Protein AF-A0A660MA52-F1 (afdb_monomer_lite)

Foldseek 3Di:
DVLVVLLVVLVVCVVVLVVLVVLLVVLLVCLLVPNDVVSVVVLVVSLVVLVVSLVSLVVSLVVLVCLLVCVDVPDDPVNSVSSVVSSVSSVVSNVSSVVSNVSSVVSNVVNVVSVVVVVVD

Sequence (121 aa):
ILATIAQFSIEQFMPLLNHIDDVTDQLEDTMIRTPDNRQLQQLFVYKRQLADLRKVVLPLMNVLNGLSNGRYALFDKKCAVYVRDSYDYAWRVHELIDTMRDLLTSALDMYLSVVSNRMND

Secondary structure (DSSP, 8-state):
-HHHHHHHHHHTTHHHHHHHHHHHHHHHHHHHHS--HHHHHHHHHHHHHHHHHHHHHHHHHHHHHHHHTT-STT--HHHHHHHHHHHHHHHHHHHHHHHHHHHHHHHHHHHHHHHHHHHH-

Radius of gyration: 18.97 Å; chains: 1; bounding box: 38×19×61 Å

pLDDT: mean 86.61, std 8.13, range [62.72, 94.81]

Structure (mmCIF, N/CA/C/O backbone):
data_AF-A0A660MA52-F1
#
_entry.id   AF-A0A660MA52-F1
#
loop_
_atom_site.group_PDB
_atom_site.id
_atom_site.type_symbol
_atom_site.label_atom_id
_atom_site.label_alt_id
_atom_site.label_comp_id
_atom_site.label_asym_id
_atom_site.label_entity_id
_atom_site.label_seq_id
_atom_site.pdbx_PDB_ins_code
_atom_site.Cartn_x
_a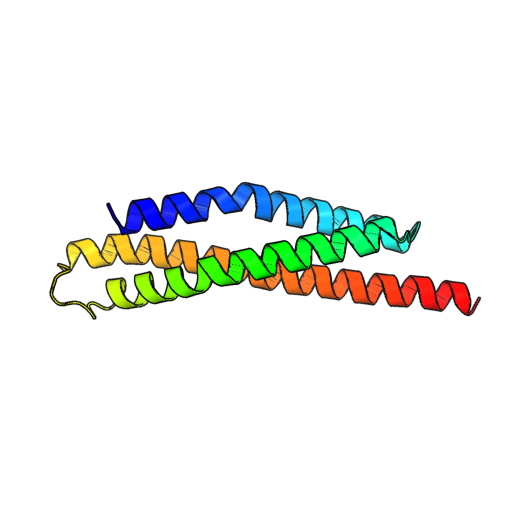tom_site.Cartn_y
_atom_site.Cartn_z
_atom_site.occupancy
_atom_site.B_iso_or_equiv
_atom_site.auth_seq_id
_atom_site.auth_comp_id
_atom_site.auth_asym_id
_atom_site.auth_atom_id
_atom_site.pdbx_PDB_model_num
ATOM 1 N N . ILE A 1 1 ? 5.271 5.427 -23.848 1.00 65.31 1 ILE A N 1
ATOM 2 C CA . ILE A 1 1 ? 3.859 4.994 -24.001 1.00 65.31 1 ILE A CA 1
ATOM 3 C C . ILE A 1 1 ? 3.488 3.978 -22.922 1.00 65.31 1 ILE A C 1
ATOM 5 O O . ILE A 1 1 ? 2.800 4.381 -22.004 1.00 65.31 1 ILE A O 1
ATOM 9 N N . LEU A 1 2 ? 3.985 2.731 -22.941 1.00 70.50 2 LEU A N 1
ATOM 10 C CA . LEU A 1 2 ? 3.652 1.718 -21.913 1.00 70.50 2 LEU A CA 1
ATOM 11 C C . LEU A 1 2 ? 3.962 2.161 -20.469 1.00 70.50 2 LEU A C 1
ATOM 13 O O . LEU A 1 2 ? 3.076 2.110 -19.625 1.00 70.50 2 LEU A O 1
ATOM 17 N N . ALA A 1 3 ? 5.177 2.657 -20.205 1.00 70.31 3 ALA A N 1
ATOM 18 C CA . ALA A 1 3 ? 5.562 3.170 -18.881 1.00 70.31 3 ALA A CA 1
ATOM 19 C C . ALA A 1 3 ? 4.675 4.342 -18.425 1.00 70.31 3 ALA A C 1
ATOM 21 O O . ALA A 1 3 ? 4.188 4.368 -17.304 1.00 70.31 3 ALA A O 1
ATOM 22 N N . THR A 1 4 ? 4.374 5.261 -19.343 1.00 73.06 4 THR A N 1
ATOM 23 C CA . THR A 1 4 ? 3.503 6.414 -19.093 1.00 73.06 4 THR A CA 1
ATOM 24 C C . THR A 1 4 ? 2.062 6.000 -18.774 1.00 73.06 4 THR A C 1
ATOM 26 O O . THR A 1 4 ? 1.459 6.556 -17.868 1.00 73.06 4 THR A O 1
ATOM 29 N N . ILE A 1 5 ? 1.510 5.005 -19.481 1.00 77.31 5 ILE A N 1
ATOM 30 C CA . ILE A 1 5 ? 0.159 4.475 -19.218 1.00 77.31 5 ILE A CA 1
ATOM 31 C C . ILE A 1 5 ? 0.118 3.761 -17.866 1.00 77.31 5 ILE A C 1
ATOM 33 O O . ILE A 1 5 ? -0.833 3.939 -17.107 1.00 77.31 5 ILE A O 1
ATOM 37 N N . ALA A 1 6 ? 1.149 2.971 -17.558 1.00 75.06 6 ALA A N 1
ATOM 38 C CA . ALA A 1 6 ? 1.301 2.315 -16.266 1.00 75.06 6 ALA A CA 1
ATOM 39 C C . ALA A 1 6 ? 1.309 3.340 -15.128 1.00 75.06 6 ALA A C 1
ATOM 41 O O . ALA A 1 6 ? 0.518 3.228 -14.199 1.00 75.06 6 ALA A O 1
ATOM 42 N N . GLN A 1 7 ? 2.147 4.367 -15.242 1.00 76.88 7 GLN A N 1
ATOM 43 C CA . GLN A 1 7 ? 2.235 5.427 -14.251 1.00 76.88 7 GLN A CA 1
ATOM 44 C C . GLN A 1 7 ? 0.914 6.187 -14.096 1.00 76.88 7 GLN A C 1
ATOM 46 O O . GLN A 1 7 ? 0.419 6.287 -12.980 1.00 76.88 7 GLN A O 1
ATOM 51 N N . PHE A 1 8 ? 0.287 6.616 -15.195 1.00 83.75 8 PHE A N 1
ATOM 52 C CA . PHE A 1 8 ? -1.013 7.291 -15.148 1.00 83.75 8 PHE A CA 1
ATOM 53 C C . PHE A 1 8 ? -2.098 6.426 -14.489 1.00 83.75 8 PHE A C 1
ATOM 55 O O . PHE A 1 8 ? -2.943 6.930 -13.757 1.00 83.75 8 PHE A O 1
ATOM 62 N N . SER A 1 9 ? -2.066 5.109 -14.709 1.00 80.44 9 SER A N 1
ATOM 63 C CA . SER A 1 9 ? -3.004 4.181 -14.067 1.00 80.44 9 SER A CA 1
ATOM 64 C C . SER A 1 9 ? -2.783 4.100 -12.553 1.00 80.44 9 SER A C 1
ATOM 66 O O . SER A 1 9 ? -3.752 4.008 -11.808 1.00 80.4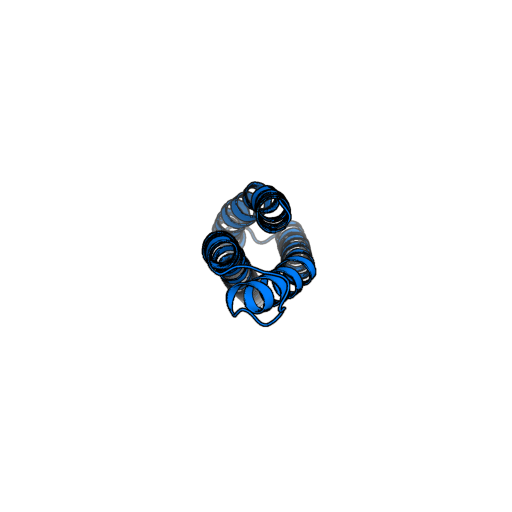4 9 SER A O 1
ATOM 68 N N . ILE A 1 10 ? -1.528 4.159 -12.092 1.00 80.44 10 ILE A N 1
ATOM 69 C CA . ILE A 1 10 ? -1.202 4.186 -10.659 1.00 80.44 10 ILE A CA 1
ATOM 70 C C . ILE A 1 10 ? -1.569 5.544 -10.041 1.00 80.44 10 ILE A C 1
ATOM 72 O O . ILE A 1 10 ? -2.089 5.584 -8.930 1.00 80.44 10 ILE A O 1
ATOM 76 N N . GLU A 1 11 ? -1.340 6.650 -10.753 1.00 87.06 11 GLU A N 1
ATOM 77 C CA . GLU A 1 11 ? -1.650 8.010 -10.286 1.00 87.06 11 GLU A CA 1
ATOM 78 C C . GLU A 1 11 ? -3.131 8.178 -9.917 1.00 87.06 11 GLU A C 1
ATOM 80 O O . GLU A 1 11 ? -3.457 8.897 -8.972 1.00 87.06 11 GLU A O 1
ATOM 85 N N . GLN A 1 12 ? -4.032 7.447 -10.581 1.00 86.44 12 GLN A N 1
ATOM 86 C CA . GLN A 1 12 ? -5.461 7.440 -10.247 1.00 86.44 12 GLN A CA 1
ATOM 87 C C . GLN A 1 12 ? -5.778 6.863 -8.861 1.00 86.44 12 GLN A C 1
ATOM 89 O O . GLN A 1 12 ? -6.865 7.110 -8.341 1.00 86.44 12 GLN A O 1
ATOM 94 N N . PHE A 1 13 ? -4.855 6.125 -8.239 1.00 84.44 13 PHE A N 1
ATOM 95 C CA . PHE A 1 13 ? -5.032 5.613 -6.881 1.00 84.44 13 PHE A CA 1
ATOM 96 C C . PHE A 1 13 ? -4.670 6.635 -5.800 1.00 84.44 13 PHE A C 1
ATOM 98 O O . PHE A 1 13 ? -5.113 6.476 -4.666 1.00 84.44 13 PHE A O 1
ATOM 105 N N . MET A 1 14 ? -3.925 7.701 -6.121 1.00 89.06 14 MET A N 1
ATOM 106 C CA . MET A 1 14 ? -3.509 8.699 -5.125 1.00 89.06 14 MET A CA 1
ATOM 107 C C . MET A 1 14 ? -4.678 9.366 -4.389 1.00 89.06 14 MET A C 1
ATOM 109 O O . MET A 1 14 ? -4.614 9.442 -3.165 1.00 89.06 14 MET A O 1
ATOM 113 N N . PRO A 1 15 ? -5.769 9.799 -5.054 1.00 91.00 15 PRO A N 1
ATOM 114 C CA . PRO A 1 15 ? -6.918 10.360 -4.344 1.00 91.00 15 PRO A CA 1
ATOM 115 C C . PRO A 1 15 ? -7.546 9.380 -3.347 1.00 91.00 15 PRO A C 1
ATOM 117 O O . PRO A 1 15 ? -7.973 9.794 -2.274 1.00 91.00 15 PRO A O 1
ATOM 120 N N . LEU A 1 16 ? -7.582 8.085 -3.681 1.00 89.38 16 LEU A N 1
ATOM 121 C CA . LEU A 1 16 ? -8.082 7.052 -2.775 1.00 89.38 16 LEU A CA 1
ATOM 122 C C . LEU A 1 16 ? -7.139 6.862 -1.583 1.00 89.38 16 LEU A C 1
ATOM 124 O O . LEU A 1 16 ? -7.615 6.765 -0.459 1.00 89.38 16 LEU A O 1
ATOM 128 N N . LEU A 1 17 ? -5.826 6.819 -1.817 1.00 91.75 17 LEU A N 1
ATOM 129 C CA . LEU A 1 17 ? -4.837 6.676 -0.745 1.00 91.75 17 LEU A CA 1
ATO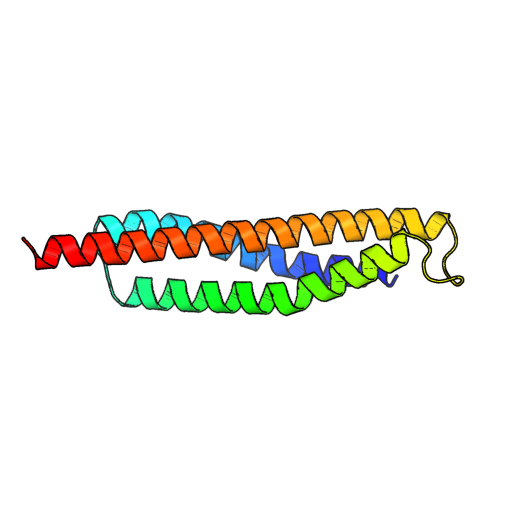M 130 C C . LEU A 1 17 ? -4.878 7.863 0.219 1.00 91.75 17 LEU A C 1
ATOM 132 O O . LEU A 1 17 ? -4.960 7.638 1.418 1.00 91.75 17 LEU A O 1
ATOM 136 N N . ASN A 1 18 ? -4.930 9.092 -0.299 1.00 91.94 18 ASN A N 1
ATOM 137 C CA . ASN A 1 18 ? -5.074 10.295 0.524 1.00 91.94 18 ASN A CA 1
ATOM 138 C C . ASN A 1 18 ? -6.384 10.278 1.324 1.00 91.94 18 ASN A C 1
ATOM 140 O O . ASN A 1 18 ? -6.402 10.630 2.493 1.00 91.94 18 ASN A O 1
ATOM 144 N N . HIS A 1 19 ? -7.485 9.825 0.716 1.00 91.50 19 HIS A N 1
ATOM 145 C CA . HIS A 1 19 ? -8.751 9.701 1.434 1.00 91.50 19 HIS A CA 1
ATOM 146 C C . HIS A 1 19 ? -8.689 8.658 2.559 1.00 91.50 19 HIS A C 1
ATOM 148 O O . HIS A 1 19 ? -9.259 8.873 3.625 1.00 91.50 19 HIS A O 1
ATOM 154 N N . ILE A 1 20 ? -8.023 7.523 2.330 1.00 91.56 20 ILE A N 1
ATOM 155 C CA . ILE A 1 20 ? -7.835 6.494 3.359 1.00 91.56 20 ILE A CA 1
ATOM 156 C C . ILE A 1 20 ? -6.969 7.031 4.501 1.00 91.56 20 ILE A C 1
ATOM 158 O O . ILE A 1 20 ? -7.296 6.761 5.651 1.00 91.56 20 ILE A O 1
ATOM 162 N N . ASP A 1 21 ? -5.921 7.793 4.192 1.00 91.38 21 ASP A N 1
ATOM 163 C CA . ASP A 1 21 ? -5.055 8.462 5.171 1.00 91.38 21 ASP A CA 1
ATOM 164 C C . ASP A 1 21 ? -5.874 9.410 6.064 1.00 91.38 21 ASP A C 1
ATOM 166 O O . ASP A 1 21 ? -6.019 9.164 7.261 1.00 91.38 21 ASP A O 1
ATOM 170 N N . ASP A 1 22 ? -6.583 10.371 5.455 1.00 92.06 22 ASP A N 1
ATOM 171 C CA . ASP A 1 22 ? -7.437 11.339 6.160 1.00 92.06 22 ASP A CA 1
ATOM 172 C C . ASP A 1 22 ? -8.487 10.664 7.061 1.00 92.06 22 ASP A C 1
ATOM 174 O O . ASP A 1 22 ? -8.810 11.147 8.151 1.00 92.06 22 ASP A O 1
ATOM 178 N N . VAL A 1 23 ? -9.086 9.563 6.595 1.00 88.44 23 VAL A N 1
ATOM 179 C CA . VAL A 1 23 ? -10.095 8.839 7.377 1.00 88.44 23 VAL A CA 1
ATOM 180 C C . VAL A 1 23 ? -9.452 7.996 8.476 1.00 88.44 23 VAL A C 1
ATOM 182 O O . VAL A 1 23 ? -10.064 7.836 9.530 1.00 88.44 23 VAL A O 1
ATOM 185 N N . THR A 1 24 ? -8.247 7.467 8.268 1.00 89.44 24 THR A N 1
ATOM 186 C CA . THR A 1 24 ? -7.519 6.716 9.301 1.00 89.44 24 THR A CA 1
ATOM 187 C C . THR A 1 24 ? -7.212 7.625 10.487 1.00 89.44 24 THR A C 1
ATOM 189 O O . THR A 1 24 ? -7.583 7.272 11.606 1.00 89.44 24 THR A O 1
ATOM 192 N N . ASP A 1 25 ? -6.703 8.832 10.235 1.00 90.31 25 ASP A N 1
ATOM 193 C CA . ASP A 1 25 ? -6.463 9.847 11.271 1.00 90.31 25 ASP A CA 1
ATOM 194 C C . ASP A 1 25 ? -7.744 10.180 12.059 1.00 90.31 25 ASP A C 1
ATOM 196 O O . ASP A 1 25 ? -7.772 10.186 13.291 1.00 90.31 25 ASP A O 1
ATOM 200 N N . GLN A 1 26 ? -8.864 10.387 11.357 1.00 89.25 26 GLN A N 1
ATOM 201 C CA . GLN A 1 26 ? -10.155 10.662 12.002 1.00 89.25 26 GLN A CA 1
ATOM 202 C C . GLN A 1 26 ? -10.679 9.475 12.822 1.00 89.25 26 GLN A C 1
ATOM 204 O O . GLN A 1 26 ? -11.345 9.659 13.850 1.00 89.25 26 GLN A O 1
ATOM 209 N N . LEU A 1 27 ? -10.444 8.247 12.359 1.00 87.94 27 LEU A N 1
ATOM 210 C CA . LEU A 1 27 ? -10.856 7.042 13.068 1.00 87.94 27 LEU A CA 1
ATOM 211 C C . LEU A 1 27 ? -10.066 6.884 14.366 1.00 87.94 27 LEU A C 1
ATOM 213 O O . LEU A 1 27 ? -10.692 6.628 15.392 1.00 87.94 27 LEU A O 1
ATOM 217 N N . GLU A 1 28 ? -8.752 7.106 14.354 1.00 87.75 28 GLU A N 1
ATOM 218 C CA . GLU A 1 28 ? -7.922 7.052 15.564 1.00 87.75 28 GLU A CA 1
ATOM 219 C C . GLU A 1 28 ? -8.439 8.015 16.647 1.00 87.75 28 GLU A C 1
ATOM 221 O O . GLU A 1 28 ? -8.717 7.592 17.775 1.00 87.75 28 GLU A O 1
ATOM 226 N N . ASP A 1 29 ? -8.708 9.273 16.289 1.00 89.06 29 ASP A N 1
ATOM 227 C CA . ASP A 1 29 ? -9.245 10.273 17.222 1.00 89.06 29 ASP A CA 1
ATOM 228 C C . ASP A 1 29 ? -10.630 9.895 17.773 1.00 89.06 29 ASP A C 1
ATOM 230 O O . ASP A 1 29 ? -10.932 10.042 18.967 1.00 89.06 29 ASP A O 1
ATOM 234 N N . THR A 1 30 ? -11.523 9.426 16.899 1.00 89.31 30 THR A N 1
ATOM 235 C CA . THR A 1 30 ? -12.919 9.173 17.275 1.00 89.31 30 THR A CA 1
ATOM 236 C C . THR A 1 30 ? -13.107 7.852 18.016 1.00 89.31 30 THR A C 1
ATOM 238 O O . THR A 1 30 ? -13.987 7.777 18.876 1.00 89.31 30 THR A O 1
ATOM 241 N N . MET A 1 31 ? -12.288 6.832 17.752 1.00 88.44 31 MET A N 1
ATOM 242 C CA . MET A 1 31 ? -12.349 5.530 18.425 1.00 88.44 31 MET A CA 1
ATOM 243 C C . MET A 1 31 ? -11.970 5.618 19.904 1.00 88.44 31 MET A C 1
ATOM 245 O O . MET A 1 31 ? -12.590 4.953 20.733 1.00 88.44 31 MET A O 1
ATOM 249 N N . ILE A 1 32 ? -11.013 6.481 20.257 1.00 86.56 32 ILE A N 1
ATOM 250 C CA . ILE A 1 32 ? -10.632 6.725 21.657 1.00 86.56 32 ILE A CA 1
ATOM 251 C C . ILE A 1 32 ? -11.803 7.349 22.430 1.00 86.56 32 ILE A C 1
ATOM 253 O O . ILE A 1 32 ? -12.117 6.954 23.557 1.00 86.56 32 ILE A O 1
ATOM 257 N N . ARG A 1 33 ? -12.476 8.333 21.824 1.00 87.94 33 ARG A N 1
ATOM 258 C CA . ARG A 1 33 ? -13.529 9.115 22.492 1.00 87.94 33 ARG A CA 1
ATOM 259 C C . ARG A 1 33 ? -14.852 8.352 22.544 1.00 87.94 33 ARG A C 1
ATOM 261 O O . ARG A 1 33 ? -15.492 8.264 23.595 1.00 87.94 33 ARG A O 1
ATOM 268 N N . THR A 1 34 ? -15.269 7.795 21.414 1.00 88.56 34 THR A N 1
ATOM 269 C CA . THR A 1 34 ? -16.580 7.169 21.213 1.00 88.56 34 THR A CA 1
ATOM 270 C C . THR A 1 34 ? -16.451 5.982 20.249 1.00 88.56 34 THR A C 1
ATOM 272 O O . THR A 1 34 ? -16.771 6.136 19.070 1.00 88.56 34 THR A O 1
ATOM 275 N N . PRO A 1 35 ? -15.982 4.813 20.726 1.00 87.19 35 PRO A N 1
ATOM 276 C CA . PRO A 1 35 ? -15.872 3.609 19.914 1.00 87.19 35 PRO A CA 1
ATOM 277 C C . PRO A 1 35 ? -17.253 3.156 19.420 1.00 87.19 35 PRO A C 1
ATOM 279 O O . PRO A 1 35 ? -18.192 3.017 20.207 1.00 87.19 35 PRO A O 1
ATOM 282 N N . ASP A 1 36 ? -17.360 2.899 18.117 1.00 89.31 36 ASP A N 1
ATOM 283 C CA . ASP A 1 36 ? -18.566 2.433 17.428 1.00 89.31 36 ASP A CA 1
ATOM 284 C C . ASP A 1 36 ? -18.234 1.298 16.442 1.00 89.31 36 ASP A C 1
ATOM 286 O O . ASP A 1 36 ? -17.200 1.290 15.773 1.00 89.31 36 ASP A O 1
ATOM 290 N N . ASN A 1 37 ? -19.148 0.339 16.297 1.00 88.75 37 ASN A N 1
ATOM 291 C CA . ASN A 1 37 ? -19.044 -0.761 15.336 1.00 88.75 37 ASN A CA 1
ATOM 292 C C . ASN A 1 37 ? -18.962 -0.273 13.880 1.00 88.75 37 ASN A C 1
ATOM 294 O O . ASN A 1 37 ? -18.406 -0.969 13.029 1.00 88.75 37 ASN A O 1
ATOM 298 N N . ARG A 1 38 ? -19.498 0.913 13.564 1.00 90.62 38 ARG A N 1
ATOM 299 C CA . ARG A 1 38 ? -19.380 1.497 12.215 1.00 90.62 38 ARG A CA 1
ATOM 300 C C . ARG A 1 38 ? -17.937 1.853 11.865 1.00 90.62 38 ARG A C 1
ATOM 302 O O . ARG A 1 38 ? -17.515 1.598 10.741 1.00 90.62 38 ARG A O 1
ATOM 309 N N . GLN A 1 39 ? -17.180 2.375 12.830 1.00 90.06 39 GLN A N 1
ATOM 310 C CA . GLN A 1 39 ? -15.760 2.697 12.665 1.00 90.06 39 GLN A CA 1
ATOM 311 C C . GLN A 1 39 ? -14.950 1.421 12.385 1.00 90.06 39 GLN A C 1
ATOM 313 O O . GLN A 1 39 ? -14.127 1.382 11.472 1.00 90.06 39 GLN A O 1
ATOM 318 N N . LEU A 1 40 ? -15.259 0.334 13.101 1.00 89.94 40 LEU A N 1
ATOM 319 C CA . LEU A 1 40 ? -14.657 -0.980 12.870 1.00 89.94 40 LEU A CA 1
ATOM 320 C C . LEU A 1 40 ? -14.943 -1.509 11.453 1.00 89.94 40 LEU A C 1
ATOM 322 O O . LEU A 1 40 ? -14.043 -2.001 10.772 1.00 89.94 40 LEU A O 1
ATOM 326 N N . GLN A 1 41 ? -16.187 -1.390 10.978 1.00 91.75 41 GLN A N 1
ATOM 327 C CA . GLN A 1 41 ? -16.542 -1.778 9.609 1.00 91.75 41 GLN A CA 1
ATOM 328 C C . GLN A 1 41 ? -15.785 -0.949 8.563 1.00 91.75 41 GLN A C 1
ATOM 330 O O . GLN A 1 41 ? -15.312 -1.512 7.575 1.00 91.75 41 GLN A O 1
ATOM 335 N N . GLN A 1 42 ? -15.628 0.359 8.787 1.00 91.94 42 GLN A N 1
ATOM 336 C CA . GLN A 1 42 ? -14.853 1.236 7.906 1.00 91.94 42 GLN A CA 1
ATOM 337 C C . GLN A 1 42 ? -13.379 0.813 7.824 1.00 91.94 42 GLN A C 1
ATOM 339 O O . GLN A 1 42 ? -12.874 0.653 6.712 1.00 91.94 42 GLN A O 1
ATOM 344 N N . LEU A 1 43 ? -12.720 0.519 8.956 1.00 92.12 43 LEU A N 1
ATOM 345 C CA . LEU A 1 43 ? -11.343 -0.006 8.963 1.00 92.12 43 LEU A CA 1
ATOM 346 C C . LEU A 1 43 ? -11.203 -1.258 8.084 1.00 92.12 43 LEU A C 1
ATOM 348 O O . LEU A 1 43 ? -10.279 -1.357 7.274 1.00 92.12 43 LEU A O 1
ATOM 352 N N . PHE A 1 44 ? -12.129 -2.217 8.200 1.00 92.62 44 PHE A N 1
ATOM 353 C CA . PHE A 1 44 ? -12.085 -3.438 7.390 1.00 92.62 44 PHE A CA 1
ATOM 354 C C . PHE A 1 44 ? -12.276 -3.171 5.894 1.00 92.62 44 PHE A C 1
ATOM 356 O O . PHE A 1 44 ? -11.619 -3.818 5.071 1.00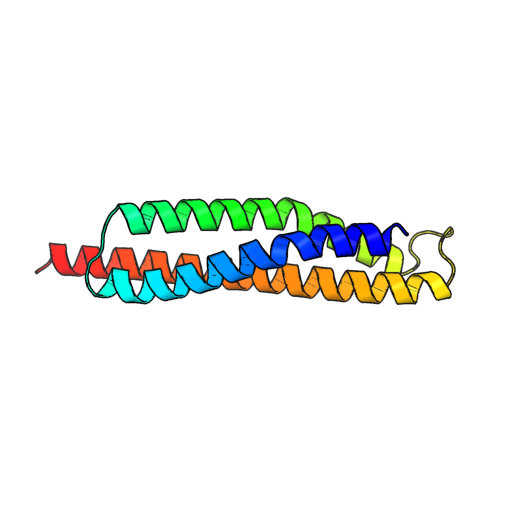 92.62 44 PHE A O 1
ATOM 363 N N . VAL A 1 45 ? -13.145 -2.223 5.532 1.00 94.00 45 VAL A N 1
ATOM 364 C CA . VAL A 1 45 ? -13.338 -1.811 4.136 1.00 94.00 45 VAL A CA 1
ATOM 365 C C . VAL A 1 45 ? -12.041 -1.235 3.569 1.00 94.00 45 VAL A C 1
ATOM 367 O O . VAL A 1 45 ? -11.593 -1.700 2.519 1.00 94.00 45 VAL A O 1
ATOM 370 N N . TYR A 1 46 ? -11.386 -0.309 4.273 1.00 94.69 46 TYR A N 1
ATOM 371 C CA . TYR A 1 46 ? -10.131 0.285 3.801 1.00 94.69 46 TYR A CA 1
ATOM 372 C C . TYR A 1 46 ? -8.986 -0.722 3.755 1.00 94.69 46 TYR A C 1
ATOM 374 O O . TYR A 1 46 ? -8.266 -0.791 2.760 1.00 94.69 46 TYR A O 1
ATOM 382 N N . LYS A 1 47 ? -8.876 -1.605 4.754 1.00 93.50 47 LYS A N 1
ATOM 383 C CA . LYS A 1 47 ? -7.872 -2.679 4.757 1.00 93.50 47 LYS A CA 1
ATOM 384 C C . LYS A 1 47 ? -8.023 -3.593 3.539 1.00 93.50 47 LYS A C 1
ATOM 386 O O . LYS A 1 47 ? -7.024 -4.003 2.945 1.00 93.50 47 LYS A O 1
ATOM 391 N N . ARG A 1 48 ? -9.264 -3.881 3.125 1.00 94.62 48 ARG A N 1
ATOM 392 C CA . ARG A 1 48 ? -9.549 -4.641 1.901 1.00 94.62 48 ARG A CA 1
ATOM 393 C C . ARG A 1 48 ? -9.197 -3.854 0.638 1.00 94.62 48 ARG A C 1
ATOM 395 O O . ARG A 1 48 ? -8.557 -4.421 -0.242 1.00 94.62 48 ARG A O 1
ATOM 402 N N . GLN A 1 49 ? -9.555 -2.573 0.564 1.00 94.00 49 GLN A N 1
ATOM 403 C CA . GLN A 1 49 ? -9.212 -1.716 -0.577 1.00 94.00 49 GLN A CA 1
ATOM 404 C C . GLN A 1 49 ? -7.694 -1.608 -0.772 1.00 94.00 49 GLN A C 1
ATOM 406 O O . GLN A 1 49 ? -7.211 -1.826 -1.880 1.00 94.00 49 GLN A O 1
ATOM 411 N N . LEU A 1 50 ? -6.922 -1.384 0.296 1.00 94.81 50 LEU A N 1
ATOM 412 C CA . LEU A 1 50 ? -5.455 -1.371 0.238 1.00 94.81 50 LEU A CA 1
ATOM 413 C C . LEU A 1 50 ? -4.876 -2.723 -0.199 1.00 94.81 50 LEU A C 1
ATOM 415 O O . LEU A 1 50 ? -3.930 -2.774 -0.987 1.00 94.81 50 LEU A O 1
ATOM 419 N N . ALA A 1 51 ? -5.447 -3.834 0.277 1.00 94.12 51 ALA A N 1
ATOM 420 C CA . ALA A 1 51 ? -5.035 -5.166 -0.158 1.00 94.12 51 ALA A CA 1
ATOM 421 C C . ALA A 1 51 ? -5.298 -5.389 -1.657 1.00 94.12 51 ALA A C 1
ATOM 423 O O . ALA A 1 51 ? -4.474 -6.001 -2.339 1.00 94.12 51 ALA A O 1
ATOM 424 N N . ASP A 1 52 ? -6.416 -4.886 -2.177 1.00 92.94 52 ASP A N 1
ATOM 425 C CA . ASP A 1 52 ? -6.749 -4.973 -3.597 1.00 92.94 52 ASP A CA 1
ATOM 426 C C . ASP A 1 52 ? -5.851 -4.059 -4.448 1.00 92.94 52 ASP A C 1
ATOM 428 O O . ASP A 1 52 ? -5.350 -4.505 -5.482 1.00 92.94 52 ASP A O 1
ATOM 432 N N . LEU A 1 53 ? -5.521 -2.850 -3.976 1.00 92.31 53 LEU A N 1
ATOM 433 C CA . LEU A 1 53 ? -4.523 -1.981 -4.613 1.00 92.31 53 LEU A CA 1
ATOM 434 C C . LEU A 1 53 ? -3.154 -2.663 -4.687 1.00 92.31 53 LEU A C 1
ATOM 436 O O . LEU A 1 53 ? -2.523 -2.677 -5.746 1.00 92.31 53 LEU A O 1
ATOM 440 N N . ARG A 1 54 ? -2.705 -3.303 -3.600 1.00 93.38 54 ARG A N 1
ATOM 441 C CA . ARG A 1 54 ? -1.419 -4.015 -3.578 1.00 93.38 54 ARG A CA 1
ATOM 442 C C . ARG A 1 54 ? -1.343 -5.112 -4.640 1.00 93.38 54 ARG A C 1
ATOM 444 O O . ARG A 1 54 ? -0.302 -5.265 -5.278 1.00 93.38 54 ARG A O 1
ATOM 451 N N . LYS A 1 55 ? -2.435 -5.856 -4.860 1.00 92.25 55 LYS A N 1
ATOM 452 C CA . LYS A 1 55 ? -2.507 -6.903 -5.899 1.00 92.25 55 LYS A CA 1
ATOM 453 C C . LYS A 1 55 ? -2.322 -6.352 -7.314 1.00 92.25 55 LYS A C 1
ATOM 455 O O . LYS A 1 55 ? -1.960 -7.122 -8.197 1.00 92.25 55 LYS A O 1
ATOM 460 N N . VAL A 1 56 ? -2.556 -5.058 -7.532 1.00 90.44 56 VAL A N 1
ATOM 461 C CA . VAL A 1 56 ? -2.376 -4.386 -8.827 1.00 90.44 56 VAL A CA 1
ATOM 462 C C . VAL A 1 56 ? -1.002 -3.719 -8.921 1.00 90.44 56 VAL A C 1
ATOM 464 O O . VAL A 1 56 ? -0.286 -3.912 -9.905 1.00 90.44 56 VAL A O 1
ATOM 467 N N . VAL A 1 57 ? -0.604 -2.972 -7.888 1.00 91.44 57 VAL A N 1
ATOM 468 C CA . VAL A 1 57 ? 0.640 -2.185 -7.883 1.00 91.44 57 VAL A CA 1
ATOM 469 C C . VAL A 1 57 ? 1.879 -3.082 -7.875 1.00 91.44 57 VAL A C 1
ATOM 471 O O . VAL A 1 57 ? 2.821 -2.823 -8.623 1.00 91.44 57 VAL A O 1
ATOM 474 N N . LEU A 1 58 ? 1.882 -4.173 -7.099 1.00 91.88 58 LEU A N 1
ATOM 475 C CA . LEU A 1 58 ? 3.057 -5.042 -6.972 1.00 91.88 58 LEU A CA 1
ATOM 476 C C . LEU A 1 58 ? 3.447 -5.734 -8.298 1.00 91.88 58 LEU A C 1
ATOM 478 O O . LEU A 1 58 ? 4.616 -5.651 -8.686 1.00 91.88 58 LEU A O 1
ATOM 482 N N . PRO A 1 59 ? 2.527 -6.378 -9.049 1.00 90.75 59 PRO A N 1
ATOM 483 C CA . PRO A 1 59 ? 2.858 -6.909 -10.371 1.00 90.75 59 PRO A CA 1
ATOM 484 C C . PRO A 1 59 ? 3.375 -5.839 -11.335 1.00 90.75 59 PRO A C 1
ATOM 486 O O . PRO A 1 59 ? 4.327 -6.090 -12.073 1.00 90.75 59 PRO A O 1
ATOM 489 N N . LEU A 1 60 ? 2.789 -4.639 -11.307 1.00 88.44 60 LEU A N 1
ATOM 490 C CA . LEU A 1 60 ? 3.198 -3.543 -12.178 1.00 88.44 60 LEU A CA 1
ATOM 491 C C . LEU A 1 60 ? 4.621 -3.069 -11.865 1.00 88.44 60 LEU A C 1
ATOM 493 O O . LEU A 1 60 ? 5.443 -2.943 -12.772 1.00 88.44 60 LEU A O 1
ATOM 497 N N . MET A 1 61 ? 4.940 -2.906 -10.581 1.00 90.75 61 MET A N 1
ATOM 498 C CA . MET A 1 61 ? 6.285 -2.591 -10.103 1.00 90.75 61 MET A CA 1
ATOM 499 C C . MET A 1 61 ? 7.308 -3.643 -10.559 1.00 90.75 61 MET A C 1
ATOM 501 O O . MET A 1 61 ? 8.376 -3.292 -11.058 1.00 90.75 61 MET A O 1
ATOM 505 N N . ASN A 1 62 ? 6.962 -4.932 -10.485 1.00 90.12 62 ASN A N 1
ATOM 506 C CA . ASN A 1 62 ? 7.831 -6.020 -10.947 1.00 90.12 62 ASN A CA 1
ATOM 507 C C . ASN A 1 62 ? 8.095 -5.969 -12.461 1.00 90.12 62 ASN A C 1
ATOM 509 O O . ASN A 1 62 ? 9.222 -6.211 -12.905 1.00 90.12 62 ASN A O 1
ATOM 513 N N . VAL A 1 63 ? 7.078 -5.635 -13.261 1.00 87.50 63 VAL A N 1
ATOM 514 C CA . VAL A 1 63 ? 7.226 -5.458 -14.714 1.00 87.50 63 VAL A CA 1
ATOM 515 C C . VAL A 1 63 ? 8.126 -4.262 -15.019 1.00 87.50 63 VAL A C 1
ATOM 517 O O . VAL A 1 63 ? 9.068 -4.399 -15.802 1.00 87.50 63 VAL A O 1
ATOM 520 N N . LEU A 1 64 ? 7.890 -3.117 -14.372 1.00 87.38 64 LEU A N 1
ATOM 521 C CA . LEU A 1 64 ? 8.699 -1.907 -14.540 1.00 87.38 64 LEU A CA 1
ATOM 522 C C . LEU A 1 64 ? 10.160 -2.142 -14.131 1.00 87.38 64 LEU A C 1
ATOM 524 O O . LEU A 1 64 ? 11.063 -1.732 -14.855 1.00 87.38 64 LEU A O 1
ATOM 528 N N . ASN A 1 65 ? 10.406 -2.896 -13.057 1.00 88.94 65 ASN A N 1
ATOM 529 C CA . ASN A 1 65 ? 11.752 -3.295 -12.642 1.00 88.94 65 ASN A CA 1
ATOM 530 C 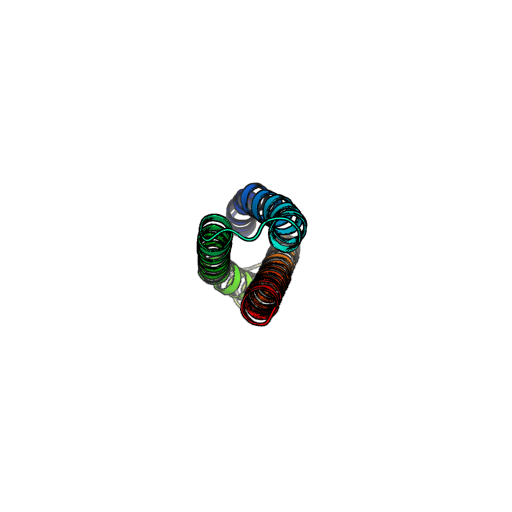C . ASN A 1 65 ? 12.451 -4.195 -13.679 1.00 88.94 65 ASN A C 1
ATOM 532 O O . ASN A 1 65 ? 13.644 -4.068 -13.951 1.00 88.94 65 ASN A O 1
ATOM 536 N N . GLY A 1 66 ? 11.719 -5.131 -14.289 1.00 85.75 66 GLY A N 1
ATOM 537 C CA . GLY A 1 66 ? 12.264 -5.965 -15.364 1.00 85.75 66 GLY A CA 1
ATOM 538 C C . GLY A 1 66 ? 12.623 -5.145 -16.607 1.00 85.75 66 GLY A C 1
ATOM 539 O O . GLY A 1 66 ? 13.656 -5.376 -17.235 1.00 85.75 66 GLY A O 1
ATOM 540 N N . LEU A 1 67 ? 11.785 -4.167 -16.942 1.00 82.88 67 LEU A N 1
ATOM 541 C CA . LEU A 1 67 ? 11.994 -3.266 -18.071 1.00 82.88 67 LEU A CA 1
ATOM 542 C C . LEU A 1 67 ? 13.161 -2.289 -17.828 1.00 82.88 67 LEU A C 1
ATOM 544 O O . LEU A 1 67 ? 13.962 -2.072 -18.736 1.00 82.88 67 LEU A O 1
ATOM 548 N N . SER A 1 68 ? 13.305 -1.743 -16.616 1.00 81.81 68 SER A N 1
ATOM 549 C CA . SER A 1 68 ? 14.367 -0.783 -16.273 1.00 81.81 68 SER A CA 1
ATOM 550 C C . SER A 1 68 ? 15.762 -1.419 -16.241 1.00 81.81 68 SER A C 1
ATOM 552 O O . SER A 1 68 ? 16.747 -0.761 -16.575 1.00 81.81 68 SER A O 1
ATOM 554 N N . ASN A 1 69 ? 15.850 -2.711 -15.907 1.00 81.81 69 ASN A N 1
ATOM 555 C CA . ASN A 1 69 ? 17.106 -3.465 -15.844 1.00 81.81 69 ASN A CA 1
ATOM 556 C C . ASN A 1 69 ? 17.536 -4.086 -17.187 1.00 81.81 69 ASN A C 1
ATOM 558 O O . ASN A 1 69 ? 18.472 -4.881 -17.226 1.00 81.81 69 ASN A O 1
ATOM 562 N N . GLY A 1 70 ? 16.861 -3.754 -18.295 1.00 71.88 70 GLY A N 1
ATOM 563 C CA . GLY A 1 70 ? 17.241 -4.236 -19.628 1.00 71.88 70 GLY A CA 1
ATOM 564 C C . GLY A 1 70 ? 17.019 -5.738 -19.830 1.00 71.88 70 GLY A C 1
ATOM 565 O O . GLY A 1 70 ? 17.644 -6.347 -20.694 1.00 71.88 70 GLY A O 1
ATOM 566 N N . ARG A 1 71 ? 16.116 -6.349 -19.051 1.00 68.31 71 ARG A N 1
ATOM 567 C CA . ARG A 1 71 ? 15.815 -7.791 -19.111 1.00 68.31 71 ARG A CA 1
ATOM 568 C C . ARG A 1 71 ? 15.174 -8.216 -20.441 1.00 68.31 71 ARG A C 1
ATOM 570 O O . ARG A 1 71 ? 15.100 -9.406 -20.730 1.00 68.31 71 ARG A O 1
ATOM 577 N N . TYR A 1 72 ? 14.726 -7.253 -21.247 1.00 68.69 72 TYR A N 1
ATOM 578 C CA . TYR A 1 72 ? 14.098 -7.459 -22.546 1.00 68.69 72 TYR A CA 1
ATOM 579 C C . TYR A 1 72 ? 14.906 -6.744 -23.635 1.00 68.69 72 TYR A C 1
ATOM 581 O O . TYR A 1 72 ? 15.003 -5.519 -23.635 1.00 68.69 72 TYR A O 1
ATOM 589 N N . ALA A 1 73 ? 15.434 -7.508 -24.596 1.00 62.72 73 ALA A N 1
ATOM 590 C CA . ALA A 1 73 ? 16.290 -7.014 -25.685 1.00 62.72 73 ALA A CA 1
ATOM 591 C C . ALA A 1 73 ? 15.624 -5.965 -26.607 1.00 62.72 73 ALA A C 1
ATOM 593 O O . ALA A 1 73 ? 16.303 -5.309 -27.388 1.00 62.72 73 ALA A O 1
ATOM 594 N N . LEU A 1 74 ? 14.299 -5.802 -26.509 1.00 64.12 74 LEU A N 1
ATOM 595 C CA . LEU A 1 74 ? 13.494 -4.842 -27.271 1.00 64.12 74 LEU A CA 1
ATOM 596 C C . LEU A 1 74 ? 13.563 -3.392 -26.751 1.00 64.12 74 LEU A C 1
ATOM 598 O O . LEU A 1 74 ? 13.017 -2.506 -27.405 1.00 64.12 74 LEU A O 1
ATOM 602 N N . PHE A 1 75 ? 14.196 -3.125 -25.602 1.00 66.25 75 PHE A N 1
ATOM 603 C CA . PHE A 1 75 ? 14.238 -1.786 -25.000 1.00 66.25 75 PHE A CA 1
ATOM 604 C C . PHE A 1 75 ? 15.630 -1.144 -25.101 1.00 66.25 75 PHE A C 1
ATOM 606 O O . PHE A 1 75 ? 16.600 -1.642 -24.536 1.00 66.25 75 PHE A O 1
ATOM 613 N N . ASP A 1 76 ? 15.716 -0.002 -25.794 1.00 68.31 76 ASP A N 1
ATOM 614 C CA . ASP A 1 76 ? 16.932 0.820 -25.871 1.00 68.31 76 ASP A CA 1
ATOM 615 C C . ASP A 1 76 ? 17.232 1.506 -24.519 1.00 68.31 76 ASP A C 1
ATOM 617 O O . ASP A 1 76 ? 16.329 1.800 -23.729 1.00 68.31 76 ASP A O 1
ATOM 621 N N . LYS A 1 77 ? 18.505 1.827 -24.257 1.00 70.06 77 LYS A N 1
ATOM 622 C CA . LYS A 1 77 ? 18.984 2.461 -23.014 1.00 70.06 77 LYS A CA 1
ATOM 623 C C . LYS A 1 77 ? 18.262 3.771 -22.692 1.00 70.06 77 LYS A C 1
ATOM 625 O O . LYS A 1 77 ? 18.080 4.091 -21.521 1.00 70.06 77 LYS A O 1
ATOM 630 N N . LYS A 1 78 ? 17.817 4.519 -23.708 1.00 70.88 78 LYS A N 1
ATOM 631 C CA . LYS A 1 78 ? 17.013 5.739 -23.518 1.00 70.88 78 LYS A CA 1
ATOM 632 C C . LYS A 1 78 ? 15.628 5.445 -22.935 1.00 70.88 78 LYS A C 1
ATOM 634 O O . LYS A 1 78 ? 15.144 6.213 -22.112 1.00 70.88 78 LYS A O 1
ATOM 639 N N . CYS A 1 79 ? 15.002 4.329 -23.310 1.00 73.50 79 CYS A N 1
ATOM 640 C CA . CYS A 1 79 ? 13.711 3.919 -22.756 1.00 73.50 79 CYS A CA 1
ATOM 641 C C . CYS A 1 79 ? 13.825 3.459 -21.297 1.00 73.50 79 CYS A C 1
ATOM 643 O O . CYS A 1 79 ? 12.888 3.668 -20.530 1.00 73.50 79 CYS A O 1
ATOM 645 N N . ALA A 1 80 ? 14.967 2.888 -20.900 1.00 76.94 80 ALA A N 1
ATOM 646 C CA . ALA A 1 80 ? 15.199 2.442 -19.527 1.00 76.94 80 ALA A CA 1
ATOM 647 C C . ALA A 1 80 ? 15.129 3.588 -18.499 1.00 76.94 80 ALA A C 1
ATOM 649 O O . ALA A 1 80 ? 14.691 3.360 -17.374 1.00 76.94 80 ALA A O 1
ATOM 650 N N . VAL A 1 81 ? 15.503 4.815 -18.887 1.00 79.88 81 VAL A N 1
ATOM 651 C CA . VAL A 1 81 ? 15.415 6.005 -18.018 1.00 79.88 81 VAL A CA 1
ATOM 652 C C . VAL A 1 81 ? 13.957 6.336 -17.692 1.00 79.88 81 VAL A C 1
ATOM 654 O O . VAL A 1 81 ? 13.598 6.393 -16.526 1.00 79.88 81 VAL A O 1
ATOM 657 N N . TYR A 1 82 ? 13.087 6.442 -18.699 1.00 80.00 82 TYR A N 1
ATOM 658 C CA . TYR A 1 82 ? 11.663 6.732 -18.475 1.00 80.00 82 TYR A CA 1
ATOM 659 C C . TYR A 1 82 ? 10.941 5.629 -17.692 1.00 80.00 82 TYR A C 1
ATOM 661 O O . TYR A 1 82 ? 10.039 5.900 -16.908 1.00 80.00 82 TYR A O 1
ATOM 669 N N . VAL A 1 83 ? 11.321 4.367 -17.909 1.00 83.62 83 VAL A N 1
ATOM 670 C CA . VAL A 1 83 ? 10.769 3.242 -17.143 1.00 83.62 83 VAL A CA 1
ATOM 671 C C . VAL A 1 83 ? 11.210 3.303 -15.680 1.00 83.62 83 VAL A C 1
ATOM 673 O O . VAL A 1 83 ? 10.431 2.928 -14.807 1.00 83.62 83 VAL A O 1
ATOM 676 N N . ARG A 1 84 ? 12.437 3.765 -15.406 1.00 85.88 84 ARG A N 1
ATOM 677 C CA . ARG A 1 84 ? 12.940 3.937 -14.039 1.00 85.88 84 ARG A CA 1
ATOM 678 C C . ARG A 1 84 ? 12.105 4.949 -13.265 1.00 85.88 84 ARG A C 1
ATOM 680 O O . ARG A 1 84 ? 11.697 4.625 -12.161 1.00 85.88 84 ARG A O 1
ATOM 687 N N . ASP A 1 85 ? 11.763 6.085 -13.864 1.00 86.69 85 ASP A N 1
ATOM 688 C CA . ASP A 1 85 ? 10.908 7.080 -13.202 1.00 86.69 85 ASP A CA 1
ATOM 689 C C . ASP A 1 85 ? 9.537 6.485 -12.826 1.00 86.69 85 ASP A C 1
ATOM 691 O O . ASP A 1 85 ? 9.056 6.656 -11.705 1.00 86.69 85 ASP A O 1
ATOM 695 N N . SER A 1 86 ? 8.928 5.711 -13.732 1.00 88.06 86 SER A N 1
ATOM 696 C CA . SER A 1 86 ? 7.666 5.017 -13.447 1.00 88.06 86 SER A CA 1
ATOM 697 C C . SER A 1 86 ? 7.815 3.907 -12.403 1.00 88.06 86 SER A C 1
ATOM 699 O O . SER A 1 86 ? 6.896 3.688 -11.616 1.00 88.06 86 SER A O 1
ATOM 701 N N . TYR A 1 87 ? 8.952 3.202 -12.378 1.00 90.38 87 TYR A N 1
ATOM 702 C CA . TYR A 1 87 ? 9.274 2.234 -11.328 1.00 90.38 87 TYR A CA 1
ATOM 703 C C . TYR A 1 87 ? 9.388 2.922 -9.964 1.00 90.38 87 TYR A C 1
ATOM 705 O O . TYR A 1 87 ? 8.752 2.473 -9.015 1.00 90.38 87 TYR A O 1
ATOM 713 N N . ASP A 1 88 ? 10.127 4.029 -9.881 1.00 90.06 88 ASP A N 1
ATOM 714 C CA . ASP A 1 88 ? 10.310 4.795 -8.647 1.00 90.06 88 ASP A CA 1
ATOM 715 C C . ASP A 1 88 ? 8.967 5.327 -8.131 1.00 90.06 88 ASP A C 1
ATOM 717 O O . ASP A 1 88 ? 8.696 5.302 -6.929 1.00 90.06 88 ASP A O 1
ATOM 721 N N . TYR A 1 89 ? 8.084 5.757 -9.036 1.00 90.06 89 TYR A N 1
ATOM 722 C CA . TYR A 1 89 ? 6.724 6.146 -8.680 1.00 90.06 89 TYR A CA 1
ATOM 723 C C . TYR A 1 89 ? 5.900 4.964 -8.142 1.00 90.06 89 TYR A C 1
ATOM 725 O O . TYR A 1 89 ? 5.308 5.065 -7.067 1.00 90.06 89 TYR A O 1
ATOM 733 N N . ALA A 1 90 ? 5.895 3.825 -8.842 1.00 91.00 90 ALA A N 1
ATOM 734 C CA . ALA A 1 90 ? 5.187 2.620 -8.405 1.00 91.00 90 ALA A CA 1
ATOM 735 C C . ALA A 1 90 ? 5.689 2.110 -7.045 1.00 91.00 90 ALA A C 1
ATOM 737 O O . ALA A 1 90 ? 4.887 1.691 -6.211 1.00 91.00 90 ALA A O 1
ATOM 738 N N . TRP A 1 91 ? 7.001 2.192 -6.811 1.00 92.56 91 TRP A N 1
ATOM 739 C CA . TRP A 1 91 ? 7.628 1.870 -5.534 1.00 92.56 91 TRP A CA 1
ATOM 740 C C . TRP A 1 91 ? 7.106 2.766 -4.410 1.00 92.56 91 TRP A C 1
ATOM 742 O O . TRP A 1 91 ? 6.666 2.262 -3.383 1.00 92.56 91 TRP A O 1
ATOM 752 N N . ARG A 1 92 ? 7.074 4.091 -4.608 1.00 91.69 92 ARG A N 1
ATOM 753 C CA . ARG A 1 92 ? 6.530 5.024 -3.601 1.00 91.69 92 ARG A CA 1
ATOM 754 C C . ARG A 1 92 ? 5.079 4.715 -3.247 1.00 91.69 92 ARG A C 1
ATOM 756 O O . ARG A 1 92 ? 4.715 4.756 -2.079 1.00 91.69 92 ARG A O 1
ATOM 763 N N . VAL A 1 93 ? 4.260 4.384 -4.244 1.00 92.31 93 VAL A N 1
ATOM 764 C CA . VAL A 1 93 ? 2.858 4.014 -4.014 1.00 92.31 93 VAL A CA 1
ATOM 765 C C . VAL A 1 93 ? 2.747 2.682 -3.271 1.00 92.31 93 VAL A C 1
ATOM 767 O O . VAL A 1 93 ? 1.912 2.554 -2.381 1.00 92.31 93 VAL A O 1
ATOM 770 N N . HIS A 1 94 ? 3.601 1.706 -3.587 1.00 93.56 94 HIS A N 1
ATOM 771 C CA . HIS A 1 94 ? 3.680 0.452 -2.839 1.00 93.56 94 HIS A CA 1
ATOM 772 C C . HIS A 1 94 ? 4.028 0.689 -1.360 1.00 93.56 94 HIS A C 1
ATOM 774 O O . HIS A 1 94 ? 3.341 0.160 -0.489 1.00 93.56 94 HIS A O 1
ATOM 780 N N . GLU A 1 95 ? 5.031 1.521 -1.073 1.00 94.12 95 GLU A N 1
ATOM 781 C CA . GLU A 1 95 ? 5.415 1.874 0.302 1.00 94.12 95 GLU A CA 1
ATOM 782 C C . GLU A 1 95 ? 4.293 2.601 1.053 1.00 94.12 95 GLU A C 1
ATOM 784 O O . GLU A 1 95 ? 4.046 2.321 2.227 1.00 94.12 95 GLU A O 1
ATOM 789 N N . LEU A 1 96 ? 3.567 3.496 0.377 1.00 93.50 96 LEU A N 1
ATOM 790 C CA . LEU A 1 96 ? 2.423 4.188 0.971 1.00 93.50 96 LEU A CA 1
ATOM 791 C C . LEU A 1 96 ? 1.295 3.208 1.317 1.00 93.50 96 LEU A C 1
ATOM 793 O O . LEU A 1 96 ? 0.741 3.270 2.410 1.00 93.50 96 LEU A O 1
ATOM 797 N N . ILE A 1 97 ? 0.984 2.264 0.423 1.00 94.56 97 ILE A N 1
ATOM 798 C CA . ILE A 1 97 ? 0.000 1.206 0.693 1.00 94.56 97 ILE A CA 1
ATOM 799 C C . ILE A 1 97 ? 0.405 0.386 1.923 1.00 94.56 97 ILE A C 1
ATOM 801 O O . ILE A 1 97 ? -0.450 0.077 2.753 1.00 94.56 97 ILE A O 1
ATOM 805 N N . ASP A 1 98 ? 1.682 0.022 2.037 1.00 94.56 98 ASP A N 1
ATOM 806 C CA . ASP A 1 98 ? 2.179 -0.771 3.163 1.00 94.56 98 ASP A CA 1
ATOM 807 C C . ASP A 1 98 ? 2.107 0.022 4.474 1.00 94.56 98 ASP A C 1
ATOM 809 O O . ASP A 1 98 ? 1.536 -0.473 5.444 1.00 94.56 98 ASP A O 1
ATOM 813 N N . THR A 1 99 ? 2.514 1.293 4.458 1.00 94.44 99 THR A N 1
ATOM 814 C CA . THR A 1 99 ? 2.378 2.209 5.603 1.00 94.44 99 THR A CA 1
ATOM 815 C C . THR A 1 99 ? 0.924 2.329 6.072 1.00 94.44 99 THR A C 1
ATOM 817 O O . THR A 1 99 ? 0.627 2.133 7.249 1.00 94.44 99 THR A O 1
ATOM 820 N N . MET A 1 100 ? -0.014 2.575 5.153 1.00 93.69 100 MET A N 1
ATOM 821 C CA . MET A 1 100 ? -1.437 2.712 5.488 1.00 93.69 100 MET A CA 1
ATOM 822 C C . MET A 1 100 ? -2.026 1.429 6.085 1.00 93.69 100 MET A C 1
ATOM 824 O O . MET A 1 100 ? -2.883 1.467 6.967 1.00 93.69 100 MET A O 1
ATOM 828 N N . ARG A 1 101 ? -1.572 0.257 5.629 1.00 94.12 101 ARG A N 1
ATOM 829 C CA . ARG A 1 101 ? -2.018 -1.024 6.193 1.00 94.12 101 ARG A CA 1
ATOM 830 C C . ARG A 1 101 ? -1.550 -1.222 7.629 1.00 94.12 101 ARG A C 1
ATOM 832 O O . ARG A 1 101 ? -2.290 -1.830 8.412 1.00 94.12 101 ARG A O 1
ATOM 839 N N . ASP A 1 102 ? -0.357 -0.743 7.954 1.00 94.31 102 ASP A N 1
ATOM 840 C CA . ASP A 1 102 ? 0.196 -0.809 9.303 1.00 94.31 102 ASP A CA 1
ATOM 841 C C . ASP A 1 102 ? -0.538 0.164 10.240 1.00 94.31 102 ASP A C 1
ATOM 843 O O . ASP A 1 102 ? -0.921 -0.233 11.345 1.00 94.31 102 ASP A O 1
ATOM 847 N N . LEU A 1 103 ? -0.867 1.372 9.769 1.00 93.25 103 LEU A N 1
ATOM 848 C CA . LEU A 1 103 ? -1.702 2.333 10.506 1.00 93.25 103 LEU A CA 1
ATOM 849 C C . LEU A 1 103 ? -3.107 1.782 10.778 1.00 93.25 103 LEU A C 1
ATOM 851 O O . LEU A 1 103 ? -3.519 1.691 11.929 1.00 93.25 103 LEU A O 1
ATOM 855 N N . LEU A 1 104 ? -3.810 1.274 9.759 1.00 93.06 104 LEU A N 1
ATOM 856 C CA . LEU A 1 104 ? -5.132 0.656 9.952 1.00 93.06 104 LEU A CA 1
ATOM 857 C C . LEU A 1 104 ? -5.101 -0.547 10.907 1.00 93.06 104 LEU A C 1
ATOM 859 O O . LEU A 1 104 ? -6.099 -0.852 11.561 1.00 93.06 104 LEU A O 1
ATOM 863 N N . THR A 1 105 ? -3.985 -1.280 10.955 1.00 93.31 105 THR A N 1
ATOM 864 C CA . THR A 1 105 ? -3.816 -2.391 11.903 1.00 93.31 105 THR A CA 1
ATOM 865 C C . THR A 1 105 ? -3.614 -1.863 13.321 1.00 93.31 105 THR A C 1
ATOM 867 O O . THR A 1 105 ? -4.254 -2.363 14.240 1.00 93.31 105 THR A O 1
ATOM 870 N N . SER A 1 106 ? -2.833 -0.796 13.479 1.00 92.31 106 SER A N 1
ATOM 871 C CA . SER A 1 106 ? -2.634 -0.115 14.761 1.00 92.31 106 SER A CA 1
ATOM 872 C C . SER A 1 106 ? -3.941 0.490 15.294 1.00 92.31 106 SER A C 1
ATOM 874 O O . SER A 1 106 ? -4.275 0.303 16.464 1.00 92.31 106 SER A O 1
ATOM 876 N N . ALA A 1 107 ? -4.741 1.121 14.430 1.00 91.44 107 ALA A N 1
ATOM 877 C CA . ALA A 1 107 ? -6.065 1.641 14.769 1.00 91.44 107 ALA A CA 1
ATOM 878 C C . ALA A 1 107 ? -7.037 0.531 15.218 1.00 91.44 107 ALA A C 1
ATOM 880 O O . ALA A 1 107 ? -7.806 0.710 16.165 1.00 91.44 107 ALA A O 1
ATOM 881 N N . LEU A 1 108 ? -6.982 -0.648 14.584 1.00 91.88 108 LEU A N 1
ATOM 882 C CA . LEU A 1 108 ? -7.783 -1.807 14.991 1.00 91.88 108 LEU A CA 1
ATOM 883 C C . LEU A 1 108 ? -7.394 -2.310 16.389 1.00 91.88 108 LEU A C 1
ATOM 885 O O . LEU A 1 108 ? -8.273 -2.571 17.212 1.00 91.88 108 LEU A O 1
ATOM 889 N N . ASP A 1 109 ? -6.098 -2.435 16.665 1.00 91.56 109 ASP A N 1
ATOM 890 C CA . ASP A 1 109 ? -5.604 -2.880 17.972 1.00 91.56 109 ASP A CA 1
ATOM 891 C C . ASP A 1 109 ? -5.972 -1.872 19.073 1.00 91.56 109 ASP A C 1
ATOM 893 O O . ASP A 1 109 ? -6.410 -2.255 20.164 1.00 91.56 109 ASP A O 1
ATOM 897 N N . MET A 1 110 ? -5.887 -0.575 18.765 1.00 90.75 110 MET A N 1
AT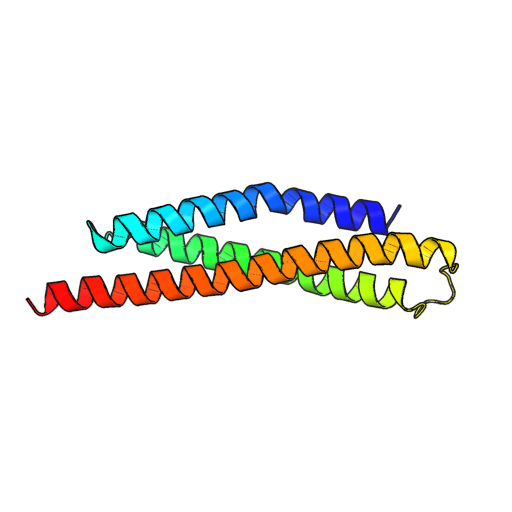OM 898 C CA . MET A 1 110 ? -6.332 0.501 19.649 1.00 90.75 110 MET A CA 1
ATOM 899 C C . MET A 1 110 ? -7.831 0.398 19.955 1.00 90.75 110 MET A C 1
ATOM 901 O O . MET A 1 110 ? -8.221 0.445 21.123 1.00 90.75 110 MET A O 1
ATOM 905 N N . TYR A 1 111 ? -8.670 0.200 18.934 1.00 90.06 111 TYR A N 1
ATOM 906 C CA . TYR A 1 111 ? -10.111 0.012 19.104 1.00 90.06 111 TYR A CA 1
ATOM 907 C C . TYR A 1 111 ? -10.430 -1.152 20.052 1.00 90.06 111 TYR A C 1
ATOM 909 O O . TYR A 1 111 ? -11.212 -0.992 20.992 1.00 90.06 111 TYR A O 1
ATOM 917 N N . LEU A 1 112 ? -9.797 -2.312 19.840 1.00 90.44 112 LEU A N 1
ATOM 918 C CA . LEU A 1 112 ? -9.996 -3.495 20.683 1.00 90.44 112 LEU A CA 1
ATOM 919 C C . LEU A 1 112 ? -9.583 -3.235 22.138 1.00 90.44 112 LEU A C 1
ATOM 921 O O . LEU A 1 112 ? -10.294 -3.647 23.056 1.00 90.44 112 LEU A O 1
ATOM 925 N N . SER A 1 113 ? -8.484 -2.507 22.351 1.00 91.62 113 SER A N 1
ATOM 926 C CA . SER A 1 113 ? -8.021 -2.098 23.681 1.00 91.62 113 SER A CA 1
ATOM 927 C C . SER A 1 113 ? -9.026 -1.181 24.391 1.00 91.62 113 SER A C 1
ATOM 929 O O . SER A 1 113 ? -9.412 -1.443 25.532 1.00 91.62 113 SER A O 1
ATOM 931 N N . VAL A 1 114 ? -9.530 -0.145 23.707 1.00 90.25 114 VAL A N 1
ATOM 932 C CA . VAL A 1 114 ? -10.511 0.801 24.272 1.00 90.25 114 VAL A CA 1
ATOM 933 C C . VAL A 1 114 ? -11.816 0.097 24.642 1.00 90.25 114 VAL A C 1
ATOM 935 O O . VAL A 1 114 ? -12.358 0.330 25.725 1.00 90.25 114 VAL A O 1
ATOM 938 N N . VAL A 1 115 ? -12.322 -0.777 23.767 1.00 89.62 115 VAL A N 1
ATOM 939 C CA . VAL A 1 115 ? -13.543 -1.548 24.039 1.00 89.62 115 VAL A CA 1
ATOM 940 C C . VAL A 1 115 ? -13.327 -2.506 25.210 1.00 89.62 115 VAL A C 1
ATOM 942 O O . VAL A 1 115 ? -14.168 -2.553 26.103 1.00 89.62 115 VAL A O 1
ATOM 945 N N . SER A 1 116 ? -12.194 -3.215 25.260 1.00 89.81 116 SER A N 1
ATOM 946 C CA . SER A 1 116 ? -11.888 -4.130 26.365 1.00 89.81 116 SER A CA 1
ATOM 947 C C . SER A 1 116 ? -11.787 -3.412 27.710 1.00 89.81 116 SER A C 1
ATOM 949 O O . SER A 1 116 ? -12.286 -3.939 28.701 1.00 89.81 116 SER A O 1
ATOM 951 N N . ASN A 1 117 ? -11.171 -2.228 27.765 1.00 87.81 117 ASN A N 1
ATOM 952 C CA . ASN A 1 117 ? -11.078 -1.453 29.005 1.00 87.81 117 ASN A CA 1
ATOM 953 C C . ASN A 1 117 ? -12.468 -1.044 29.507 1.00 87.81 117 ASN A C 1
ATOM 955 O O . ASN A 1 117 ? -12.778 -1.261 30.670 1.00 87.81 117 ASN A O 1
ATOM 959 N N . ARG A 1 118 ? -13.355 -0.577 28.618 1.00 84.12 118 ARG A N 1
ATOM 960 C CA . ARG A 1 118 ? -14.740 -0.224 28.985 1.00 84.12 118 ARG A CA 1
ATOM 961 C C . ARG A 1 118 ? -15.608 -1.405 29.417 1.00 84.12 118 ARG A C 1
ATOM 963 O O . ARG A 1 118 ? -16.639 -1.178 30.032 1.00 84.12 118 ARG A O 1
ATOM 970 N N . MET A 1 119 ? -15.268 -2.631 29.019 1.00 79.19 119 MET A N 1
ATOM 971 C CA . MET A 1 119 ? -15.974 -3.835 29.477 1.00 79.19 119 MET A CA 1
ATOM 972 C C . MET A 1 119 ? -15.484 -4.314 30.849 1.00 79.19 119 MET A C 1
ATOM 974 O O . MET A 1 119 ? -16.201 -5.067 31.505 1.00 79.19 119 MET A O 1
ATOM 978 N N . ASN A 1 120 ? -14.266 -3.929 31.242 1.00 77.06 120 ASN A N 1
ATOM 979 C CA . ASN A 1 120 ? -13.648 -4.298 32.515 1.00 77.06 120 ASN A CA 1
ATOM 980 C C . ASN A 1 120 ? -13.885 -3.264 33.631 1.00 77.06 120 ASN A C 1
ATOM 982 O O . ASN A 1 120 ? -13.736 -3.625 34.799 1.00 77.06 120 ASN A O 1
ATOM 986 N N . ASP A 1 121 ? -14.227 -2.023 33.271 1.00 63.69 121 ASP A N 1
ATOM 987 C CA . ASP A 1 121 ? -14.707 -0.966 34.177 1.00 63.69 121 ASP A CA 1
ATOM 988 C C . ASP A 1 121 ? -16.209 -1.121 34.491 1.00 63.69 121 ASP A C 1
ATOM 990 O O . ASP A 1 121 ? -16.592 -0.921 35.669 1.00 63.69 121 ASP A O 1
#